Protein AF-A0A7Z9Q2Z8-F1 (afdb_monomer_lite)

Radius of gyration: 22.9 Å; chains: 1; bounding box: 42×34×65 Å

pLDDT: mean 82.3, std 12.71, range [44.19, 96.31]

Foldseek 3Di:
DQACLLPDQVVLVVVQFPHWDDDPRDIDTHRPPCVVVVVVVVVVCVVVDDCVPDQDPVNSVVSVVVVVVVVVVQPPLPADPCLLVLLVQQCVLCQHPQQWDDWDQDPQFKIKTAGDDLVSHNQVSNVVSQQVHWDDDPRRIIIGGRGRNSHVNSVSNVVRD

Structure (mmCIF, N/CA/C/O backbone):
data_AF-A0A7Z9Q2Z8-F1
#
_entry.id   AF-A0A7Z9Q2Z8-F1
#
loop_
_atom_site.group_PDB
_atom_site.id
_atom_site.type_symbol
_atom_site.label_atom_id
_atom_site.label_alt_id
_atom_site.label_comp_id
_atom_site.label_asym_id
_atom_site.label_entity_id
_atom_site.label_seq_id
_atom_site.pdbx_PDB_ins_code
_atom_site.Cartn_x
_atom_site.Cartn_y
_atom_site.Cartn_z
_atom_site.occupancy
_atom_site.B_iso_or_equiv
_atom_site.auth_seq_id
_atom_site.auth_comp_id
_atom_site.auth_asym_id
_atom_site.auth_atom_id
_atom_site.pdbx_PDB_model_num
ATOM 1 N N . VAL A 1 1 ? 7.258 -16.981 -26.562 1.00 63.44 1 VAL A N 1
ATOM 2 C CA . VAL A 1 1 ? 8.690 -16.618 -26.695 1.00 63.44 1 VAL A CA 1
ATOM 3 C C . VAL A 1 1 ? 9.502 -17.845 -26.335 1.00 63.44 1 VAL A C 1
ATOM 5 O O . VAL A 1 1 ? 9.026 -18.599 -25.498 1.00 63.44 1 VAL A O 1
ATOM 8 N N . SER A 1 2 ? 10.641 -18.089 -26.983 1.00 69.31 2 SER A N 1
ATOM 9 C CA . SER A 1 2 ? 11.445 -19.297 -26.722 1.00 69.31 2 SER A CA 1
ATOM 10 C C . SER A 1 2 ? 12.126 -19.265 -25.353 1.00 69.31 2 SER A C 1
ATOM 12 O O . SER A 1 2 ? 12.273 -20.306 -24.727 1.00 69.31 2 SER A O 1
ATOM 14 N N . ASP A 1 3 ? 12.470 -18.069 -24.869 1.00 73.56 3 ASP A N 1
ATOM 15 C CA . ASP A 1 3 ? 12.930 -17.840 -23.503 1.00 73.56 3 ASP A CA 1
ATOM 16 C C . ASP A 1 3 ? 12.267 -16.560 -22.952 1.00 73.56 3 ASP A C 1
ATOM 18 O O . ASP A 1 3 ? 12.463 -15.473 -23.510 1.00 73.56 3 ASP A O 1
ATOM 22 N N . PRO A 1 4 ? 11.434 -16.652 -21.901 1.00 69.06 4 PRO A N 1
ATOM 23 C CA . PRO A 1 4 ? 10.820 -15.485 -21.281 1.00 69.06 4 PRO A CA 1
ATOM 24 C C . PRO A 1 4 ? 11.820 -14.588 -20.534 1.00 69.06 4 PRO A C 1
ATOM 26 O O . PRO A 1 4 ? 11.507 -13.416 -20.328 1.00 69.06 4 PRO A O 1
ATOM 29 N N . ALA A 1 5 ? 13.006 -15.082 -20.159 1.00 69.94 5 ALA A N 1
ATOM 30 C CA . ALA A 1 5 ? 14.045 -14.287 -19.502 1.00 69.94 5 ALA A CA 1
ATOM 31 C C . ALA A 1 5 ? 14.698 -13.277 -20.458 1.00 69.94 5 ALA A C 1
ATOM 33 O O . ALA A 1 5 ? 15.061 -12.175 -20.048 1.00 69.94 5 ALA A O 1
ATOM 34 N N . LEU A 1 6 ? 14.753 -13.599 -21.754 1.00 74.69 6 LEU A N 1
ATOM 35 C CA . LEU A 1 6 ? 15.250 -12.692 -22.796 1.00 74.69 6 LEU A CA 1
ATOM 36 C C . LEU A 1 6 ? 14.271 -11.552 -23.121 1.00 74.69 6 LEU A C 1
ATOM 38 O O . LEU A 1 6 ? 14.602 -10.628 -23.864 1.00 74.69 6 LEU A O 1
ATOM 42 N N . ALA A 1 7 ? 13.062 -11.578 -22.556 1.00 78.19 7 ALA A N 1
ATOM 43 C CA . ALA A 1 7 ? 12.040 -10.575 -22.795 1.00 78.19 7 ALA A CA 1
ATOM 44 C C . ALA A 1 7 ? 11.853 -9.654 -21.573 1.00 78.19 7 ALA A C 1
ATOM 46 O O . ALA A 1 7 ? 11.260 -10.016 -20.556 1.00 78.19 7 ALA A O 1
ATOM 47 N N . SER A 1 8 ? 12.313 -8.402 -21.683 1.00 80.38 8 SER A N 1
ATOM 48 C CA . SER A 1 8 ? 12.211 -7.433 -20.582 1.00 80.38 8 SER A CA 1
ATOM 49 C C . SER A 1 8 ? 10.827 -6.794 -20.477 1.00 80.38 8 SER A C 1
ATOM 51 O O . SER A 1 8 ? 10.420 -5.969 -21.299 1.00 80.38 8 SER A O 1
ATOM 53 N N . LYS A 1 9 ? 10.130 -7.102 -19.376 1.00 82.06 9 LYS A N 1
ATOM 54 C CA . LYS A 1 9 ? 8.847 -6.481 -19.002 1.00 82.06 9 LYS A CA 1
ATOM 55 C C . LYS A 1 9 ? 8.950 -4.959 -18.892 1.00 82.06 9 LYS A C 1
ATOM 57 O O . LYS A 1 9 ? 8.030 -4.254 -19.300 1.00 82.06 9 LYS A O 1
ATOM 62 N N . ALA A 1 10 ? 10.058 -4.456 -18.347 1.00 74.50 10 ALA A N 1
ATOM 63 C CA . ALA A 1 10 ? 10.284 -3.028 -18.146 1.00 74.50 10 ALA A CA 1
ATOM 64 C C . ALA A 1 10 ? 10.478 -2.293 -19.476 1.00 74.50 10 ALA A C 1
ATOM 66 O O . ALA A 1 10 ? 9.829 -1.271 -19.699 1.00 74.50 10 ALA A O 1
ATOM 67 N N . LYS A 1 11 ? 11.286 -2.849 -20.392 1.00 77.81 11 LYS A N 1
ATOM 68 C CA . LYS A 1 11 ? 11.446 -2.285 -21.741 1.00 77.81 11 LYS A CA 1
ATOM 69 C C . LYS A 1 11 ? 10.115 -2.292 -22.494 1.00 77.81 11 LYS A C 1
ATOM 71 O O . LYS A 1 11 ? 9.745 -1.277 -23.069 1.00 77.81 11 LYS A O 1
ATOM 76 N N . LEU A 1 12 ? 9.343 -3.378 -22.417 1.00 82.19 12 LEU A N 1
ATOM 77 C CA . LEU A 1 12 ? 8.027 -3.467 -23.064 1.00 82.19 12 LEU A CA 1
ATOM 78 C C . LEU A 1 12 ? 7.026 -2.435 -22.520 1.00 82.19 12 LEU A C 1
ATOM 80 O O . LEU A 1 12 ? 6.330 -1.792 -23.305 1.00 82.19 12 LEU A O 1
ATOM 84 N N . LYS A 1 13 ? 6.987 -2.213 -21.199 1.00 78.50 13 LYS A N 1
ATOM 85 C CA . LYS A 1 13 ? 6.194 -1.124 -20.600 1.00 78.50 13 LYS A CA 1
ATOM 86 C C . LYS A 1 13 ? 6.686 0.258 -21.044 1.00 78.50 13 LYS A C 1
ATOM 88 O O . LYS A 1 13 ? 5.868 1.094 -21.413 1.00 78.50 13 LYS A O 1
ATOM 93 N N . GLY A 1 14 ? 8.001 0.484 -21.074 1.00 73.88 14 GLY A N 1
ATOM 94 C CA . GLY A 1 14 ? 8.606 1.740 -21.538 1.00 73.88 14 GLY A CA 1
ATOM 95 C C . GLY A 1 14 ? 8.335 2.046 -23.017 1.00 73.88 14 GLY A C 1
ATOM 96 O O . GLY A 1 14 ? 8.141 3.201 -23.379 1.00 73.88 14 GLY A O 1
ATOM 97 N N . LEU A 1 15 ? 8.231 1.011 -23.855 1.00 78.06 15 LEU A N 1
ATOM 98 C CA . LEU A 1 15 ? 7.850 1.110 -25.269 1.00 78.06 15 LEU A CA 1
ATOM 99 C C . LEU A 1 15 ? 6.342 1.344 -25.483 1.00 78.06 15 LEU A C 1
ATOM 101 O O . LEU A 1 15 ? 5.890 1.453 -26.622 1.00 78.06 15 LEU A O 1
ATOM 105 N N . GLY A 1 16 ? 5.557 1.441 -24.405 1.00 74.31 16 GLY A N 1
ATOM 106 C CA . GLY A 1 16 ? 4.139 1.793 -24.456 1.00 74.31 16 GLY A CA 1
ATOM 107 C C . GLY A 1 16 ? 3.174 0.636 -24.202 1.00 74.31 16 GLY A C 1
ATOM 108 O O . GLY A 1 16 ? 1.977 0.794 -24.451 1.00 74.31 16 GLY A O 1
ATOM 109 N N . ALA A 1 17 ? 3.639 -0.515 -23.700 1.00 82.00 17 ALA A N 1
ATOM 110 C CA . ALA A 1 17 ? 2.721 -1.541 -23.216 1.00 82.00 17 ALA A CA 1
ATOM 111 C C . ALA A 1 17 ? 1.981 -1.024 -21.972 1.00 82.00 17 ALA A C 1
ATOM 113 O O . ALA A 1 17 ? 2.583 -0.715 -20.945 1.00 82.00 17 ALA A O 1
ATOM 114 N N . SER A 1 18 ? 0.654 -0.978 -22.046 1.00 81.44 18 SER A N 1
ATOM 115 C CA . SER A 1 18 ? -0.239 -0.703 -20.918 1.00 81.44 18 SER A CA 1
ATOM 116 C C . SER A 1 18 ? -0.175 -1.792 -19.841 1.00 81.44 18 SER A C 1
ATOM 118 O O . SER A 1 18 ? -0.475 -1.536 -18.679 1.00 81.44 18 SER A O 1
ATOM 120 N N . GLY A 1 19 ? 0.238 -3.007 -20.205 1.00 81.50 19 GLY A N 1
ATOM 121 C CA . GLY A 1 19 ? 0.462 -4.100 -19.264 1.00 81.50 19 GLY A CA 1
ATOM 122 C C . GLY A 1 19 ? 1.360 -5.179 -19.854 1.00 81.50 19 GLY A C 1
ATOM 123 O O . GLY A 1 19 ? 1.390 -5.363 -21.066 1.00 81.50 19 GLY A O 1
ATOM 124 N N . VAL A 1 20 ? 2.095 -5.895 -19.003 1.00 84.00 20 VAL A N 1
ATOM 125 C CA . VAL A 1 20 ? 2.883 -7.070 -19.399 1.00 84.00 20 VAL A CA 1
ATOM 126 C C . VAL A 1 20 ? 2.653 -8.160 -18.360 1.00 84.00 20 VAL A C 1
ATOM 128 O O . VAL A 1 20 ? 2.897 -7.931 -17.175 1.00 84.00 20 VAL A O 1
ATOM 131 N N . VAL A 1 21 ? 2.157 -9.314 -18.798 1.00 83.75 21 VAL A N 1
ATOM 132 C CA . VAL A 1 21 ? 1.770 -10.451 -17.956 1.00 83.75 21 VAL A CA 1
ATOM 133 C C . VAL A 1 21 ? 2.525 -11.693 -18.421 1.00 83.75 21 VAL A C 1
ATOM 135 O O . VAL A 1 21 ? 2.704 -11.901 -19.618 1.00 83.75 21 VAL A O 1
ATOM 138 N N . THR A 1 22 ? 2.974 -12.517 -17.478 1.00 79.75 22 THR A N 1
ATOM 139 C CA . THR A 1 22 ? 3.558 -13.835 -17.760 1.00 79.75 22 THR A CA 1
ATOM 140 C C . THR A 1 22 ? 2.548 -14.902 -17.348 1.00 79.75 22 THR A C 1
ATOM 142 O O . THR A 1 22 ? 2.073 -14.872 -16.215 1.00 79.75 22 THR A O 1
ATOM 145 N N . VAL A 1 23 ? 2.201 -15.815 -18.255 1.00 79.44 23 VAL A N 1
ATOM 146 C CA . VAL A 1 23 ? 1.264 -16.923 -18.019 1.00 79.44 23 VAL A CA 1
ATOM 147 C C . VAL A 1 23 ? 1.943 -18.221 -18.451 1.00 79.44 23 VAL A C 1
ATOM 149 O O . VAL A 1 23 ? 2.055 -18.502 -19.645 1.00 79.44 23 VAL A O 1
ATOM 152 N N . GLY A 1 24 ? 2.426 -18.999 -17.478 1.00 80.94 24 GLY A N 1
ATOM 153 C CA . GLY A 1 24 ? 3.323 -20.128 -17.750 1.00 80.94 24 GLY A CA 1
ATOM 154 C C . GLY A 1 24 ? 4.584 -19.648 -18.475 1.00 80.94 24 GLY A C 1
ATOM 155 O O . GLY A 1 24 ? 5.172 -18.645 -18.076 1.00 80.94 24 GLY A O 1
ATOM 156 N N . ASP A 1 25 ? 4.928 -20.297 -19.587 1.00 77.44 25 ASP A N 1
ATOM 157 C CA . ASP A 1 25 ? 6.078 -19.928 -20.432 1.00 77.44 25 ASP A CA 1
ATOM 158 C C . ASP A 1 25 ? 5.773 -18.793 -21.429 1.00 77.44 25 ASP A C 1
ATOM 160 O O . ASP A 1 25 ? 6.622 -18.378 -22.222 1.00 77.44 25 ASP A O 1
ATOM 164 N N . ASN A 1 26 ? 4.546 -18.263 -21.420 1.00 76.50 26 ASN A N 1
ATOM 165 C CA . ASN A 1 26 ? 4.129 -17.217 -22.345 1.00 76.50 26 ASN A CA 1
ATOM 166 C C . ASN A 1 26 ? 4.250 -15.832 -21.711 1.00 76.50 26 ASN A C 1
ATOM 168 O O . ASN A 1 26 ? 3.751 -15.581 -20.614 1.00 76.50 26 ASN A O 1
ATOM 172 N N . LEU A 1 27 ? 4.848 -14.896 -22.449 1.00 84.31 27 LEU A N 1
ATOM 173 C CA . LEU A 1 27 ? 4.844 -13.476 -22.118 1.00 84.31 27 LEU A CA 1
ATOM 174 C C . LEU A 1 27 ? 3.847 -12.742 -23.019 1.00 84.31 27 LEU A C 1
ATOM 176 O O . LEU A 1 27 ? 3.945 -12.814 -24.242 1.00 84.31 27 LEU A O 1
ATOM 180 N N . GLN A 1 28 ? 2.916 -12.010 -22.413 1.00 83.06 28 GLN A N 1
ATOM 181 C CA . GLN A 1 28 ? 1.900 -11.226 -23.105 1.00 83.06 28 GLN A CA 1
ATOM 182 C C . GLN A 1 28 ? 2.056 -9.744 -22.768 1.00 83.06 28 GLN A C 1
ATOM 184 O O . GLN A 1 28 ? 1.945 -9.346 -21.610 1.00 83.06 28 GLN A O 1
ATOM 189 N N . ALA A 1 29 ? 2.272 -8.914 -23.786 1.00 86.25 29 ALA A N 1
ATOM 190 C CA . ALA A 1 29 ? 2.247 -7.460 -23.672 1.00 86.25 29 ALA A CA 1
ATOM 191 C C . ALA A 1 29 ? 0.933 -6.903 -24.247 1.00 86.25 29 ALA A C 1
ATOM 193 O O . ALA A 1 29 ? 0.448 -7.357 -25.281 1.00 86.25 29 ALA A O 1
ATOM 194 N N . ILE A 1 30 ? 0.345 -5.927 -23.560 1.00 88.56 30 ILE A N 1
ATOM 195 C CA . ILE A 1 30 ? -0.956 -5.328 -23.862 1.00 88.56 30 ILE A CA 1
ATOM 196 C C . ILE A 1 30 ? -0.708 -3.871 -24.250 1.00 88.56 30 ILE A C 1
ATOM 198 O O . ILE A 1 30 ? -0.321 -3.085 -23.393 1.00 88.56 30 ILE A O 1
ATOM 202 N N . PHE A 1 31 ? -0.943 -3.490 -25.507 1.00 84.06 31 PHE A N 1
ATOM 203 C CA . PHE A 1 31 ? -0.672 -2.134 -26.027 1.00 84.06 31 PHE A CA 1
ATOM 204 C C . PHE A 1 31 ? -1.945 -1.293 -26.265 1.00 84.06 31 PHE A C 1
ATOM 206 O O . PHE A 1 31 ? -1.899 -0.209 -26.848 1.00 84.06 31 PHE A O 1
ATOM 213 N N . GLY A 1 32 ? -3.110 -1.778 -25.821 1.00 84.69 32 GLY A N 1
ATOM 214 C CA . GLY A 1 32 ? -4.380 -1.054 -25.926 1.00 84.69 32 GLY A CA 1
ATOM 215 C C . GLY A 1 32 ? -4.887 -0.909 -27.375 1.00 84.69 32 GLY A C 1
ATOM 216 O O . GLY A 1 32 ? -4.628 -1.784 -28.202 1.00 84.69 32 GLY A O 1
ATOM 217 N N . PRO A 1 33 ? -5.612 0.169 -27.732 1.00 84.94 33 PRO A N 1
ATOM 218 C CA . PRO A 1 33 ? -6.320 0.289 -29.017 1.00 84.94 33 PRO A CA 1
ATOM 219 C C . PRO A 1 33 ? -5.404 0.346 -30.251 1.00 84.94 33 PRO A C 1
ATOM 221 O O . PRO A 1 33 ? -5.874 0.180 -31.371 1.00 84.94 33 PRO A O 1
ATOM 224 N N . ARG A 1 34 ? -4.092 0.553 -30.069 1.00 78.31 34 ARG A N 1
ATOM 225 C CA . ARG A 1 34 ? -3.100 0.533 -31.158 1.00 78.31 34 ARG A CA 1
ATOM 226 C C . ARG A 1 34 ? -2.534 -0.866 -31.442 1.00 78.31 34 ARG A C 1
ATOM 228 O O . ARG A 1 34 ? -1.678 -0.994 -32.314 1.00 78.31 34 ARG A O 1
ATOM 235 N N . SER A 1 35 ? -2.999 -1.899 -30.732 1.00 81.75 35 SER A N 1
ATOM 236 C CA . SER A 1 35 ? -2.428 -3.253 -30.802 1.00 81.75 35 SER A CA 1
ATOM 237 C C . SER A 1 35 ? -2.522 -3.883 -32.195 1.00 81.75 35 SER A C 1
ATOM 239 O O . SER A 1 35 ? -1.590 -4.570 -32.592 1.00 81.75 35 SER A O 1
ATOM 241 N N . GLU A 1 36 ? -3.584 -3.619 -32.964 1.00 82.31 36 GLU A N 1
ATOM 242 C CA . GLU A 1 36 ? -3.754 -4.216 -34.302 1.00 82.31 36 GLU A CA 1
ATOM 243 C C . GLU A 1 36 ? -2.715 -3.697 -35.311 1.00 82.31 36 GLU A C 1
ATOM 245 O O . GLU A 1 36 ? -2.108 -4.467 -36.059 1.00 82.31 36 GLU A O 1
ATOM 250 N N . ASN A 1 37 ? -2.437 -2.389 -35.269 1.00 83.12 37 ASN A N 1
AT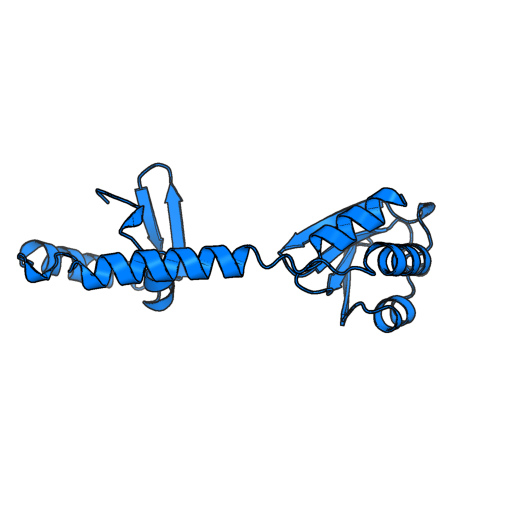OM 251 C CA . ASN A 1 37 ? -1.410 -1.770 -36.109 1.00 83.12 37 ASN A CA 1
ATOM 252 C C . ASN A 1 37 ? -0.015 -2.284 -35.736 1.00 83.12 37 ASN A C 1
ATOM 254 O O . ASN A 1 37 ? 0.793 -2.581 -36.614 1.00 83.12 37 ASN A O 1
ATOM 258 N N . LEU A 1 38 ? 0.255 -2.413 -34.432 1.00 82.38 38 LEU A N 1
ATOM 259 C CA . LEU A 1 38 ? 1.531 -2.920 -33.931 1.00 82.38 38 LEU A CA 1
ATOM 260 C C . LEU A 1 38 ? 1.744 -4.386 -34.322 1.00 82.38 38 LEU A C 1
ATOM 262 O O . LEU A 1 38 ? 2.824 -4.739 -34.782 1.00 82.38 38 LEU A O 1
ATOM 266 N N . LYS A 1 39 ? 0.702 -5.217 -34.201 1.00 83.06 39 LYS A N 1
ATOM 267 C CA . LYS A 1 39 ? 0.722 -6.626 -34.604 1.00 83.06 39 LYS A CA 1
ATOM 268 C C . LYS A 1 39 ? 1.055 -6.768 -36.085 1.00 83.06 39 LYS A C 1
ATOM 270 O O . LYS A 1 39 ? 1.979 -7.497 -36.428 1.00 83.06 39 LYS A O 1
ATOM 275 N N . SER A 1 40 ? 0.352 -6.032 -36.944 1.00 85.75 40 SER A N 1
ATOM 276 C CA . SER A 1 40 ? 0.578 -6.080 -38.393 1.00 85.75 40 SER A CA 1
ATOM 277 C C . SER A 1 40 ? 2.007 -5.662 -38.761 1.00 85.75 40 SER A C 1
ATOM 279 O O . SER A 1 40 ? 2.654 -6.312 -39.580 1.00 85.75 40 SER A O 1
ATOM 281 N N . ALA A 1 41 ? 2.528 -4.609 -38.122 1.00 84.88 41 ALA A N 1
ATOM 282 C CA . ALA A 1 41 ? 3.902 -4.154 -38.324 1.00 84.88 41 ALA A CA 1
ATOM 283 C C . ALA A 1 41 ? 4.937 -5.183 -37.836 1.00 84.88 41 ALA A C 1
ATOM 285 O O . ALA A 1 41 ? 5.920 -5.437 -38.529 1.00 84.88 41 ALA A O 1
ATOM 286 N N . MET A 1 42 ? 4.703 -5.811 -36.679 1.00 84.38 42 MET A N 1
ATOM 287 C CA . MET A 1 42 ? 5.574 -6.859 -36.138 1.00 84.38 42 MET A CA 1
ATOM 288 C C . MET A 1 42 ? 5.573 -8.111 -37.017 1.00 84.38 42 MET A C 1
ATOM 290 O O . MET A 1 42 ? 6.636 -8.652 -37.296 1.00 84.38 42 MET A O 1
ATOM 294 N N . GLU A 1 43 ? 4.414 -8.557 -37.503 1.00 84.31 43 GLU A N 1
ATOM 295 C CA . GLU A 1 43 ? 4.319 -9.701 -38.418 1.00 84.31 43 GLU A CA 1
ATOM 296 C C . GLU A 1 43 ? 5.017 -9.430 -39.756 1.00 84.31 43 GLU A C 1
ATOM 298 O O . GLU A 1 43 ? 5.633 -10.333 -40.320 1.00 84.31 43 GLU A O 1
ATOM 303 N N . ALA A 1 44 ? 4.930 -8.199 -40.270 1.00 83.00 44 ALA A N 1
ATOM 304 C CA . ALA A 1 44 ? 5.654 -7.796 -41.470 1.00 83.00 44 ALA A CA 1
ATOM 305 C C . ALA A 1 44 ? 7.171 -7.795 -41.234 1.00 83.00 44 ALA A C 1
ATOM 307 O O . ALA A 1 44 ? 7.907 -8.358 -42.039 1.00 83.00 44 ALA A O 1
ATOM 308 N N . TYR A 1 45 ? 7.617 -7.230 -40.109 1.00 81.44 45 TYR A N 1
ATOM 309 C CA . TYR A 1 45 ? 9.029 -7.179 -39.735 1.00 81.44 45 TYR A CA 1
ATOM 310 C C . TYR A 1 45 ? 9.620 -8.576 -39.517 1.00 81.44 45 TYR A C 1
ATOM 312 O O . TYR A 1 45 ? 10.660 -8.891 -40.078 1.00 81.44 45 TYR A O 1
ATOM 320 N N . LEU A 1 46 ? 8.932 -9.458 -38.786 1.00 82.12 46 LEU A N 1
ATOM 321 C CA . LEU A 1 46 ? 9.398 -10.824 -38.512 1.00 82.12 46 LEU A CA 1
ATOM 322 C C . LEU A 1 46 ? 9.520 -11.692 -39.773 1.00 82.12 46 LEU A C 1
ATOM 324 O O . LEU A 1 46 ? 10.283 -12.650 -39.778 1.00 82.12 46 LEU A O 1
ATOM 328 N N . LYS A 1 47 ? 8.781 -11.376 -40.845 1.00 82.31 47 LYS A N 1
ATOM 329 C CA . LYS A 1 47 ? 8.913 -12.071 -42.137 1.00 82.31 47 LYS A CA 1
ATOM 330 C C . LYS A 1 47 ? 10.167 -11.665 -42.908 1.00 82.31 47 LYS A C 1
ATOM 332 O O . LYS A 1 47 ? 10.603 -12.426 -43.767 1.00 82.31 47 LYS A O 1
ATOM 337 N N . THR A 1 48 ? 10.693 -10.467 -42.660 1.00 81.81 48 THR A N 1
ATOM 338 C CA . THR A 1 48 ? 11.852 -9.908 -43.372 1.00 81.81 48 THR A CA 1
ATOM 339 C C . THR A 1 48 ? 13.116 -9.869 -42.526 1.00 81.81 48 THR A C 1
ATOM 341 O O . THR A 1 48 ? 14.199 -9.730 -43.081 1.00 81.81 48 THR A O 1
ATOM 344 N N . ALA A 1 49 ? 12.980 -9.965 -41.207 1.00 76.38 49 ALA A N 1
ATOM 345 C CA . ALA A 1 49 ? 14.085 -9.905 -40.271 1.00 76.38 49 ALA A CA 1
ATOM 346 C C . ALA A 1 49 ? 15.021 -11.113 -40.439 1.00 76.38 49 ALA A C 1
ATOM 348 O O . ALA A 1 49 ? 14.576 -12.261 -40.410 1.00 76.38 49 ALA A O 1
ATOM 349 N N . GLY A 1 50 ? 16.312 -10.827 -40.620 1.00 70.00 50 GLY A N 1
ATOM 350 C CA . GLY A 1 50 ? 17.406 -11.799 -40.544 1.00 70.00 50 GLY A CA 1
ATOM 351 C C . GLY A 1 50 ? 18.141 -11.710 -39.203 1.00 70.00 50 GLY A C 1
ATOM 352 O O . GLY A 1 50 ? 17.558 -11.303 -38.199 1.00 70.00 50 GLY A O 1
ATOM 353 N N . ASP A 1 51 ? 19.440 -12.015 -39.199 1.00 67.38 51 ASP A N 1
ATOM 354 C CA . ASP A 1 51 ? 20.298 -12.037 -37.996 1.00 67.38 51 ASP A CA 1
ATOM 355 C C . ASP A 1 51 ? 20.352 -10.695 -37.231 1.00 67.38 51 ASP A C 1
ATOM 357 O O . ASP A 1 51 ? 20.737 -10.647 -36.069 1.00 67.38 51 ASP A O 1
ATOM 361 N N . GLU A 1 52 ? 19.932 -9.591 -37.852 1.00 68.44 52 GLU A N 1
ATOM 362 C CA . GLU A 1 52 ? 19.819 -8.262 -37.232 1.00 68.44 52 GLU A CA 1
ATOM 363 C C . GLU A 1 52 ? 18.729 -8.155 -36.149 1.00 68.44 52 GLU A C 1
ATOM 365 O O . GLU A 1 52 ? 18.730 -7.205 -35.367 1.00 68.44 52 GLU A O 1
ATOM 370 N N . ALA A 1 53 ? 17.791 -9.105 -36.101 1.00 66.62 53 ALA A N 1
ATOM 371 C CA . ALA A 1 53 ? 16.791 -9.201 -35.038 1.00 66.62 53 ALA A CA 1
ATOM 372 C C . ALA A 1 53 ? 17.245 -10.070 -33.856 1.00 66.62 53 ALA A C 1
ATOM 374 O O . ALA A 1 53 ? 16.529 -10.144 -32.852 1.00 66.62 53 ALA A O 1
ATOM 375 N N . GLU A 1 54 ? 18.416 -10.707 -33.954 1.00 74.19 54 GLU A N 1
ATOM 376 C CA . GLU A 1 54 ? 19.009 -11.430 -32.838 1.00 74.19 54 GLU A CA 1
ATOM 377 C C . GLU A 1 54 ? 19.599 -10.451 -31.821 1.00 74.19 54 GLU A C 1
ATOM 379 O O . GLU A 1 54 ? 20.226 -9.445 -32.155 1.00 74.19 54 GLU A O 1
ATOM 384 N N . LEU A 1 55 ? 19.391 -10.756 -30.541 1.00 66.06 55 LEU A N 1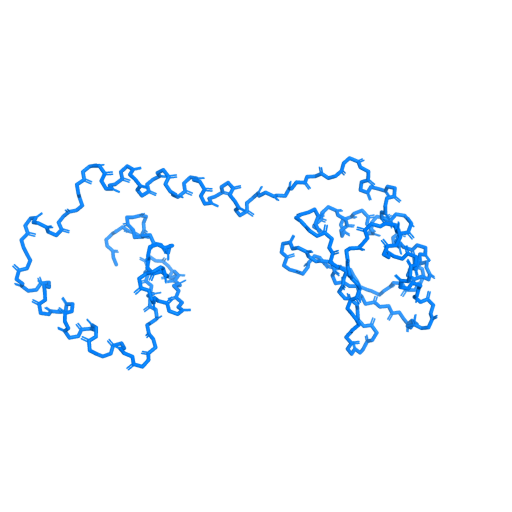
ATOM 385 C CA . LEU A 1 55 ? 19.973 -9.982 -29.451 1.00 66.06 55 LEU A CA 1
ATOM 386 C C . LEU A 1 55 ? 21.492 -10.161 -29.468 1.00 66.06 55 LEU A C 1
ATOM 388 O O . LEU A 1 55 ? 21.984 -11.290 -29.370 1.00 66.06 55 LEU A O 1
ATOM 392 N N . SER A 1 56 ? 22.230 -9.052 -29.521 1.00 74.06 56 SER A N 1
ATOM 393 C CA . SER A 1 56 ? 23.675 -9.079 -29.309 1.00 74.06 56 SER A CA 1
ATOM 394 C C . SER A 1 56 ? 24.001 -9.549 -27.883 1.00 74.06 56 SER A C 1
ATOM 396 O O . SER A 1 56 ? 23.184 -9.422 -26.964 1.00 74.06 56 SER A O 1
ATOM 398 N N . GLU A 1 57 ? 25.203 -10.084 -27.664 1.00 71.06 57 GLU A N 1
ATOM 399 C CA . GLU A 1 57 ? 25.651 -10.471 -26.314 1.00 71.06 57 GLU A CA 1
ATOM 400 C C . GLU A 1 57 ? 25.655 -9.270 -25.346 1.00 71.06 57 GLU A C 1
ATOM 402 O O . GLU A 1 57 ? 25.350 -9.417 -24.163 1.00 71.06 57 GLU A O 1
ATOM 407 N N . GLU A 1 58 ? 25.886 -8.059 -25.862 1.00 67.81 58 GLU A N 1
ATOM 408 C CA . GLU A 1 58 ? 25.794 -6.807 -25.103 1.00 67.81 58 GLU A CA 1
ATOM 409 C C . GLU A 1 58 ? 24.348 -6.503 -24.670 1.00 67.81 58 GLU A C 1
ATOM 411 O O . GLU A 1 58 ? 24.105 -6.110 -23.525 1.00 67.81 58 GLU A O 1
ATOM 416 N N . ASP A 1 59 ? 23.364 -6.751 -25.540 1.00 67.81 59 ASP A N 1
ATOM 417 C CA . ASP A 1 59 ? 21.944 -6.571 -25.222 1.00 67.81 59 ASP A CA 1
ATOM 418 C C . ASP A 1 59 ? 21.447 -7.588 -24.193 1.00 67.81 59 ASP A C 1
ATOM 420 O O . ASP A 1 59 ? 20.671 -7.225 -23.301 1.00 67.81 59 ASP A O 1
ATOM 424 N N . LYS A 1 60 ? 21.912 -8.843 -24.277 1.00 65.94 60 LYS A N 1
ATOM 425 C CA . LYS A 1 60 ? 21.621 -9.890 -23.282 1.00 65.94 60 LYS A CA 1
ATOM 426 C C . LYS A 1 60 ? 22.172 -9.504 -21.912 1.00 65.94 60 LYS A C 1
ATOM 428 O O . LYS A 1 60 ? 21.438 -9.527 -20.925 1.00 65.94 60 LYS A O 1
ATOM 433 N N . G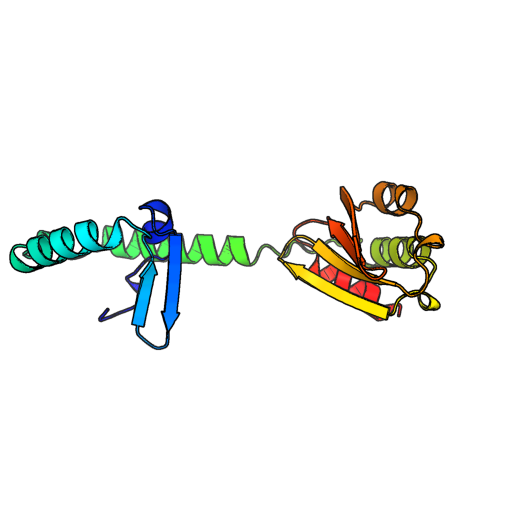LN A 1 61 ? 23.414 -9.028 -21.857 1.00 64.81 61 GLN A N 1
ATOM 434 C CA . GLN A 1 61 ? 24.043 -8.623 -20.601 1.00 64.81 61 GLN A CA 1
ATOM 435 C C . GLN A 1 61 ? 23.420 -7.344 -20.010 1.00 64.81 61 GLN A C 1
ATOM 437 O O . GLN A 1 61 ? 23.293 -7.204 -18.788 1.00 64.81 61 GLN A O 1
ATOM 442 N N . ALA A 1 62 ? 22.942 -6.425 -20.856 1.00 65.69 62 ALA A N 1
ATOM 443 C CA . ALA A 1 62 ? 22.168 -5.261 -20.426 1.00 65.69 62 ALA A CA 1
ATOM 444 C C . ALA A 1 62 ? 20.777 -5.637 -19.881 1.00 65.69 62 ALA A C 1
ATOM 446 O O . ALA A 1 62 ? 20.284 -4.985 -18.954 1.00 65.69 62 ALA A O 1
ATOM 447 N N . LEU A 1 63 ? 20.140 -6.678 -20.431 1.00 65.31 63 LEU A N 1
ATOM 448 C CA . LEU A 1 63 ? 18.881 -7.234 -19.923 1.00 65.31 63 LEU A CA 1
ATOM 449 C C . LEU A 1 63 ? 19.080 -7.914 -18.560 1.00 65.31 63 LEU A C 1
ATOM 451 O O . LEU A 1 63 ? 18.290 -7.657 -17.654 1.00 65.31 63 LEU A O 1
ATOM 455 N N . GLU A 1 64 ? 20.149 -8.693 -18.386 1.00 62.69 64 GLU A N 1
ATOM 456 C CA . GLU A 1 64 ? 20.506 -9.333 -17.108 1.00 62.69 64 GLU A CA 1
ATOM 457 C C . GLU A 1 64 ? 20.855 -8.306 -16.027 1.00 62.69 64 GLU A C 1
ATOM 459 O O . GLU A 1 64 ? 20.356 -8.383 -14.903 1.00 62.69 64 GLU A O 1
ATOM 464 N N . THR A 1 65 ? 21.642 -7.285 -16.380 1.00 58.91 65 THR A N 1
ATOM 465 C CA . THR A 1 65 ? 21.994 -6.205 -15.451 1.00 58.91 65 THR A CA 1
ATOM 466 C C . THR A 1 65 ? 20.743 -5.430 -15.037 1.00 58.91 65 THR A C 1
ATOM 468 O O . THR A 1 65 ? 20.538 -5.206 -13.848 1.00 58.91 65 THR A O 1
ATOM 471 N N . GLN A 1 66 ? 19.851 -5.078 -15.975 1.00 59.19 66 GLN A N 1
ATOM 472 C CA . GLN A 1 66 ? 18.584 -4.402 -15.654 1.00 59.19 66 GLN A CA 1
ATOM 473 C C . GLN A 1 66 ? 17.624 -5.277 -14.844 1.00 59.19 66 GLN A C 1
ATOM 475 O O . GLN A 1 66 ? 16.971 -4.756 -13.944 1.00 59.19 66 GLN A O 1
ATOM 480 N N . ALA A 1 67 ? 17.540 -6.580 -15.115 1.00 56.34 67 ALA A N 1
ATOM 481 C CA . ALA A 1 67 ? 16.743 -7.503 -14.310 1.00 56.34 67 ALA A CA 1
ATOM 482 C C . ALA A 1 67 ? 17.264 -7.578 -12.864 1.00 56.34 67 ALA A C 1
ATOM 484 O O . ALA A 1 67 ? 16.464 -7.549 -11.929 1.00 56.34 67 ALA A O 1
ATOM 485 N N . ALA A 1 68 ? 18.588 -7.569 -12.674 1.00 54.50 68 ALA A N 1
ATOM 486 C CA . ALA A 1 68 ? 19.210 -7.518 -11.356 1.00 54.50 68 ALA A CA 1
ATOM 487 C C . ALA A 1 68 ? 18.952 -6.183 -10.634 1.00 54.50 68 ALA A C 1
ATOM 489 O O . ALA A 1 68 ? 18.602 -6.199 -9.459 1.00 54.50 68 ALA A O 1
ATOM 490 N N . VAL A 1 69 ? 19.034 -5.027 -11.311 1.00 53.81 69 VAL A N 1
ATOM 491 C CA . VAL A 1 69 ? 18.728 -3.732 -10.663 1.00 53.81 69 VAL A CA 1
ATOM 492 C C . VAL A 1 69 ? 17.242 -3.625 -10.297 1.00 53.81 69 VAL A C 1
ATOM 494 O O . VAL A 1 69 ? 16.912 -3.059 -9.260 1.00 53.81 69 VAL A O 1
ATOM 497 N N . ILE A 1 70 ? 16.342 -4.191 -11.113 1.00 52.81 70 ILE A N 1
ATOM 498 C CA . ILE A 1 70 ? 14.890 -4.182 -10.869 1.00 52.81 70 ILE A CA 1
ATOM 499 C C . ILE A 1 70 ? 14.503 -5.082 -9.693 1.00 52.81 70 ILE A C 1
ATOM 501 O O . ILE A 1 70 ? 13.728 -4.652 -8.842 1.00 52.81 70 ILE A O 1
ATOM 505 N N . ALA A 1 71 ? 15.087 -6.278 -9.590 1.00 51.03 71 ALA A N 1
ATOM 506 C CA . ALA A 1 71 ? 14.907 -7.127 -8.413 1.00 51.03 71 ALA A CA 1
ATOM 507 C C . ALA A 1 71 ? 15.336 -6.399 -7.124 1.00 51.03 71 ALA A C 1
ATOM 509 O O . ALA A 1 71 ? 14.668 -6.504 -6.102 1.00 51.03 71 ALA A O 1
ATOM 510 N N . VAL A 1 72 ? 16.391 -5.580 -7.199 1.00 51.31 72 VAL A N 1
ATOM 511 C CA . VAL A 1 72 ? 16.868 -4.773 -6.066 1.00 51.31 72 VAL A CA 1
ATOM 512 C C . VAL A 1 72 ? 15.940 -3.590 -5.745 1.00 51.31 72 VAL A C 1
ATOM 514 O O . VAL A 1 72 ? 15.892 -3.197 -4.587 1.00 51.31 72 VAL A O 1
ATOM 517 N N . VAL A 1 73 ? 15.186 -3.015 -6.699 1.00 52.12 73 VAL A N 1
ATOM 518 C CA . VAL A 1 73 ? 14.212 -1.932 -6.403 1.00 52.12 73 VAL A CA 1
ATOM 519 C C . VAL A 1 73 ? 12.823 -2.417 -5.984 1.00 52.12 73 VAL A C 1
ATOM 521 O O . VAL A 1 73 ? 12.135 -1.686 -5.273 1.00 52.12 73 VAL A O 1
ATOM 524 N N . GLU A 1 74 ? 12.402 -3.623 -6.369 1.00 48.88 74 GLU A N 1
ATOM 525 C CA . GLU A 1 74 ? 11.170 -4.236 -5.840 1.00 48.88 74 GLU A CA 1
ATOM 526 C C . GLU A 1 74 ? 11.349 -4.738 -4.394 1.00 48.88 74 GLU A C 1
ATOM 528 O O . GLU A 1 74 ? 10.390 -4.716 -3.626 1.00 48.88 74 GLU A O 1
ATOM 533 N N . ASP A 1 75 ? 12.581 -5.091 -4.008 1.00 44.19 75 ASP A N 1
ATOM 534 C CA . ASP A 1 75 ? 12.969 -5.596 -2.681 1.00 44.19 75 ASP A CA 1
ATOM 535 C C . ASP A 1 75 ? 13.673 -4.543 -1.799 1.00 44.19 75 ASP A C 1
ATOM 537 O O . ASP A 1 75 ? 14.424 -4.861 -0.880 1.00 44.19 75 ASP A O 1
ATOM 541 N N . GLN A 1 76 ? 13.447 -3.245 -2.032 1.00 50.38 76 GLN A N 1
ATOM 542 C CA . GLN A 1 76 ? 13.842 -2.240 -1.036 1.00 50.38 76 GLN A CA 1
ATOM 543 C C . GLN A 1 76 ? 12.799 -2.164 0.080 1.00 50.38 76 GLN A C 1
ATOM 545 O O . GLN A 1 76 ? 12.223 -1.107 0.330 1.00 50.38 76 GLN A O 1
ATOM 550 N N . THR A 1 77 ? 12.571 -3.272 0.792 1.00 53.38 77 THR A N 1
ATOM 551 C CA . THR A 1 77 ? 12.045 -3.219 2.159 1.00 53.38 77 THR A CA 1
ATOM 552 C C . THR A 1 77 ? 13.141 -2.636 3.041 1.00 53.38 77 THR A C 1
ATOM 554 O O . THR A 1 77 ? 13.942 -3.350 3.639 1.00 53.38 77 THR A O 1
ATOM 557 N N . THR A 1 78 ? 13.241 -1.310 3.079 1.00 66.06 78 THR A N 1
ATOM 558 C CA . THR A 1 78 ? 14.128 -0.647 4.033 1.00 66.06 78 THR A CA 1
ATOM 559 C C . THR A 1 78 ? 13.564 -0.900 5.428 1.00 66.06 78 THR A C 1
ATOM 561 O O . THR A 1 78 ? 12.505 -0.367 5.758 1.00 66.06 78 THR A O 1
ATOM 564 N N . GLU A 1 79 ? 14.218 -1.735 6.230 1.00 78.50 79 GLU A N 1
ATOM 565 C CA . GLU A 1 79 ? 13.805 -1.947 7.616 1.00 78.50 79 GLU A CA 1
ATOM 566 C C . GLU A 1 79 ? 14.145 -0.713 8.467 1.00 78.50 79 GLU A C 1
ATOM 568 O O . GLU A 1 79 ? 15.260 -0.191 8.432 1.00 78.50 79 GLU A O 1
ATOM 573 N N . ASP A 1 80 ? 13.171 -0.232 9.233 1.00 85.19 80 ASP A N 1
ATOM 574 C CA . ASP A 1 80 ? 13.329 0.821 10.226 1.00 85.19 80 ASP A CA 1
ATOM 575 C C . ASP A 1 80 ? 13.698 0.193 11.587 1.00 85.19 80 ASP A C 1
ATOM 577 O O . ASP A 1 80 ? 12.910 -0.586 12.137 1.00 85.19 80 ASP A O 1
ATOM 581 N N . PRO A 1 81 ? 14.859 0.527 12.183 1.00 87.75 81 PRO A N 1
ATOM 582 C CA . PRO A 1 81 ? 15.247 0.014 13.499 1.00 87.75 81 PRO A CA 1
ATOM 583 C C . PRO A 1 81 ? 14.303 0.459 14.629 1.00 87.75 81 PRO A C 1
ATOM 585 O O . PRO A 1 81 ? 14.247 -0.191 15.670 1.00 87.75 81 PRO A O 1
ATOM 588 N N . LEU A 1 82 ? 13.536 1.538 14.436 1.00 90.06 82 LEU A N 1
ATOM 589 C CA . LEU A 1 82 ? 12.554 2.050 15.399 1.00 90.06 82 LEU A CA 1
ATOM 590 C C . LEU A 1 82 ? 11.123 1.575 15.099 1.00 90.06 82 LEU A C 1
ATOM 592 O O . LEU A 1 82 ? 10.164 2.106 15.666 1.00 90.06 82 LEU A O 1
ATOM 596 N N . ALA A 1 83 ? 10.950 0.576 14.223 1.00 90.56 83 ALA A N 1
ATOM 597 C CA . ALA A 1 83 ? 9.630 0.110 13.804 1.00 90.56 83 ALA A CA 1
ATOM 598 C C . ALA A 1 83 ? 8.743 -0.343 14.970 1.00 90.56 83 ALA A C 1
ATOM 600 O O . ALA A 1 83 ? 7.559 -0.012 14.992 1.00 90.56 83 ALA A O 1
ATOM 601 N N . ALA A 1 84 ? 9.311 -1.042 15.956 1.00 91.50 84 ALA A N 1
ATOM 602 C CA . ALA A 1 84 ? 8.567 -1.518 17.121 1.00 91.50 84 ALA A CA 1
ATOM 603 C C . ALA A 1 84 ? 8.023 -0.360 17.980 1.00 91.50 84 ALA A C 1
ATOM 605 O O . ALA A 1 84 ? 6.848 -0.357 18.349 1.00 91.50 84 ALA A O 1
ATOM 606 N N . GLU A 1 85 ? 8.850 0.658 18.239 1.00 92.62 85 GLU A N 1
ATOM 607 C CA . GLU A 1 85 ? 8.460 1.836 19.023 1.00 92.62 85 GLU A CA 1
ATOM 608 C C . GLU A 1 85 ? 7.386 2.659 18.295 1.00 92.62 85 GLU A C 1
ATOM 610 O O . GLU A 1 85 ? 6.392 3.078 18.893 1.00 92.62 85 GLU A O 1
ATOM 615 N N . LYS A 1 86 ? 7.553 2.872 16.984 1.00 93.69 86 LYS A N 1
ATOM 616 C CA . LYS A 1 86 ? 6.567 3.583 16.157 1.00 93.69 86 LYS A CA 1
ATOM 617 C C . LYS A 1 86 ? 5.245 2.829 16.089 1.00 93.69 86 LYS A C 1
ATOM 619 O O . LYS A 1 86 ? 4.199 3.432 16.309 1.00 93.69 86 LYS A O 1
ATOM 624 N N . ALA A 1 87 ? 5.288 1.515 15.867 1.00 93.56 87 ALA A N 1
ATOM 625 C CA . ALA A 1 87 ? 4.097 0.676 15.861 1.00 93.56 87 ALA A CA 1
ATOM 626 C C . ALA A 1 87 ? 3.319 0.788 17.181 1.00 93.56 87 ALA A C 1
ATOM 628 O O . ALA A 1 87 ? 2.097 0.899 17.148 1.00 93.56 87 ALA A O 1
ATOM 629 N N . GLU A 1 88 ? 4.006 0.852 18.328 1.00 93.88 88 GLU A N 1
ATOM 630 C CA . GLU A 1 88 ? 3.348 1.033 19.629 1.00 93.88 88 GLU A CA 1
ATOM 631 C C . GLU A 1 88 ? 2.631 2.372 19.753 1.00 93.88 88 GLU A C 1
ATOM 633 O O . GLU A 1 88 ? 1.478 2.441 20.196 1.00 93.88 88 GLU A O 1
ATOM 638 N N . LYS A 1 89 ? 3.283 3.447 19.314 1.00 94.62 89 LYS A N 1
ATOM 639 C CA . LYS A 1 89 ? 2.666 4.774 19.276 1.00 94.62 89 LYS A CA 1
ATOM 640 C C . LYS A 1 89 ? 1.452 4.790 18.349 1.00 94.62 89 LYS A C 1
ATOM 642 O O . LYS A 1 89 ? 0.403 5.307 18.732 1.00 94.62 89 LYS A O 1
ATOM 647 N N . TRP A 1 90 ? 1.547 4.157 17.181 1.00 95.38 90 TRP A N 1
ATOM 648 C CA . TRP A 1 90 ? 0.455 4.110 16.210 1.00 95.38 90 TRP A CA 1
ATOM 649 C C . TRP A 1 90 ? -0.730 3.288 16.705 1.00 95.38 90 TRP A C 1
ATOM 651 O O . TRP A 1 90 ? -1.863 3.736 16.571 1.00 95.38 90 TRP A O 1
ATOM 661 N N . VAL A 1 91 ? -0.502 2.134 17.338 1.00 94.50 91 VAL A N 1
ATOM 662 C CA . VAL A 1 91 ? -1.576 1.332 17.949 1.00 94.50 91 VAL A CA 1
ATOM 663 C C . VAL A 1 91 ? -2.322 2.149 19.007 1.00 94.50 91 VAL A C 1
ATOM 665 O O . VAL A 1 91 ? -3.552 2.141 19.026 1.00 94.50 91 VAL A O 1
ATOM 668 N N . LYS A 1 92 ? -1.611 2.918 19.843 1.00 94.62 92 LYS A N 1
ATOM 669 C CA . LYS A 1 92 ? -2.240 3.830 20.816 1.00 94.62 92 LYS A CA 1
ATOM 670 C C . LYS A 1 92 ? -3.040 4.939 20.128 1.00 94.62 92 LYS A C 1
ATOM 672 O O . LYS A 1 92 ? -4.183 5.174 20.509 1.00 94.62 92 LYS A O 1
ATOM 677 N N . ALA A 1 93 ? -2.476 5.571 19.099 1.00 94.81 93 ALA A N 1
ATOM 678 C CA . ALA A 1 93 ? -3.145 6.623 18.331 1.00 94.81 93 ALA A CA 1
ATOM 679 C C . ALA A 1 93 ? -4.373 6.114 17.551 1.00 94.81 93 ALA A C 1
ATOM 681 O O . ALA A 1 93 ? -5.313 6.864 17.319 1.00 94.81 93 ALA A O 1
ATOM 682 N N . LEU A 1 94 ? -4.414 4.827 17.196 1.00 95.25 94 LEU A N 1
ATOM 683 C CA . LEU A 1 94 ? -5.568 4.170 16.573 1.00 95.25 94 LEU A CA 1
ATOM 684 C C . LEU A 1 94 ? -6.677 3.804 17.575 1.00 95.25 94 LEU A C 1
ATOM 686 O O . LEU A 1 94 ? -7.651 3.159 17.191 1.00 95.25 94 LEU A O 1
ATOM 690 N N . GLY A 1 95 ? -6.555 4.193 18.847 1.00 93.00 95 GLY A N 1
ATOM 691 C CA . GLY A 1 95 ? -7.522 3.874 19.902 1.00 93.00 95 GLY A CA 1
ATOM 692 C C . GLY A 1 95 ? -7.181 2.619 20.715 1.00 93.00 95 GLY A C 1
ATOM 693 O O . GLY A 1 95 ? -8.032 2.124 21.454 1.00 93.00 95 GLY A O 1
ATOM 694 N N . GLY A 1 96 ? -5.951 2.107 20.596 1.00 92.62 96 GLY A N 1
ATOM 695 C CA . GLY A 1 96 ? -5.454 0.919 21.293 1.00 92.62 96 GLY A CA 1
ATOM 696 C C . GLY A 1 96 ? -5.734 -0.396 20.558 1.00 92.62 96 GLY A C 1
ATOM 697 O O . GLY A 1 96 ? -6.531 -0.449 19.622 1.00 92.62 96 GLY A O 1
ATOM 698 N N . SER A 1 97 ? -5.104 -1.484 21.015 1.00 90.12 97 SER A N 1
ATOM 699 C CA . SER A 1 97 ? -5.224 -2.828 20.418 1.00 90.12 97 SER A CA 1
ATOM 700 C C . SER A 1 97 ? -6.673 -3.309 20.328 1.00 90.12 97 SER A C 1
ATOM 702 O O . SER A 1 97 ? -7.114 -3.803 19.296 1.00 90.12 97 SER A O 1
ATOM 704 N N . ASN A 1 98 ? -7.477 -3.030 21.355 1.00 92.00 98 ASN A N 1
ATOM 705 C CA . ASN A 1 98 ? -8.897 -3.379 21.381 1.00 92.00 98 ASN A CA 1
ATOM 706 C C . ASN A 1 98 ? -9.728 -2.722 20.265 1.00 92.00 98 ASN A C 1
ATOM 708 O O . ASN A 1 98 ? -10.806 -3.238 19.954 1.00 92.00 98 ASN A O 1
ATOM 712 N N . ASN A 1 99 ? -9.264 -1.612 19.678 1.00 94.44 99 ASN A N 1
ATOM 713 C CA . ASN A 1 99 ? -9.944 -0.933 18.576 1.00 94.44 99 ASN A CA 1
ATOM 714 C C . ASN A 1 99 ? -9.550 -1.484 17.196 1.00 94.44 99 ASN A C 1
ATOM 716 O O . ASN A 1 99 ? -10.206 -1.166 16.208 1.00 94.44 99 ASN A O 1
ATOM 720 N N . LEU A 1 100 ? -8.515 -2.320 17.096 1.00 92.31 100 LEU A N 1
ATOM 721 C CA . LEU A 1 100 ? -8.051 -2.871 15.826 1.00 92.31 100 LEU A CA 1
ATOM 722 C C . LEU A 1 100 ? -8.887 -4.099 15.436 1.00 92.31 100 LEU A C 1
ATOM 724 O O . LEU A 1 100 ? -9.247 -4.934 16.267 1.00 92.31 100 LEU A O 1
ATOM 728 N N . LYS A 1 101 ? -9.244 -4.191 14.153 1.00 92.44 101 LYS A N 1
ATOM 729 C CA . LYS A 1 101 ? -9.974 -5.326 13.568 1.00 92.44 101 LYS A CA 1
ATOM 730 C C . LYS A 1 101 ? -9.097 -6.099 12.594 1.00 92.44 101 LYS A C 1
ATOM 732 O O . LYS A 1 101 ? -9.068 -7.323 12.632 1.00 92.44 101 LYS A O 1
ATOM 737 N N . GLU A 1 102 ? -8.398 -5.388 11.719 1.00 91.12 102 GLU A N 1
ATOM 738 C CA . GLU A 1 102 ? -7.546 -5.990 10.699 1.00 91.12 102 GLU A CA 1
ATOM 739 C C . GLU A 1 102 ? -6.370 -5.068 10.392 1.00 91.12 102 GLU A C 1
ATOM 741 O O . GLU A 1 102 ? -6.515 -3.846 10.381 1.00 91.12 102 GLU A O 1
ATOM 746 N N . ILE A 1 103 ? -5.202 -5.658 10.144 1.00 92.19 103 ILE A N 1
ATOM 747 C CA . ILE A 1 103 ? -3.982 -4.944 9.770 1.00 92.19 103 ILE A CA 1
ATOM 748 C C . ILE A 1 103 ? -3.360 -5.693 8.595 1.00 92.19 103 ILE A C 1
ATOM 750 O O . ILE A 1 103 ? -3.176 -6.912 8.652 1.00 92.19 103 ILE A O 1
ATOM 754 N N . GLY A 1 104 ? -2.991 -4.983 7.538 1.00 85.44 104 GLY A N 1
ATOM 755 C CA . GLY A 1 104 ? -2.322 -5.570 6.383 1.00 85.44 104 GLY A CA 1
ATOM 756 C C . GLY A 1 104 ? -1.422 -4.564 5.689 1.00 85.44 104 GLY A C 1
ATOM 757 O O . GLY A 1 104 ? -1.794 -3.405 5.530 1.00 85.44 104 GLY A O 1
ATOM 758 N N . ALA A 1 105 ? -0.246 -5.002 5.249 1.00 77.12 105 ALA A N 1
ATOM 759 C CA . ALA A 1 105 ? 0.518 -4.226 4.283 1.00 77.12 105 ALA A CA 1
ATOM 760 C C . ALA A 1 105 ? -0.274 -4.209 2.969 1.00 77.12 105 ALA A C 1
ATOM 762 O O . ALA A 1 105 ? -0.699 -5.254 2.473 1.00 77.12 105 ALA A O 1
ATOM 763 N N . CYS A 1 106 ? -0.561 -3.019 2.456 1.00 69.50 106 CYS A N 1
ATOM 764 C CA . CYS A 1 106 ? -1.343 -2.827 1.246 1.00 69.50 106 CYS A CA 1
ATOM 765 C C . CYS A 1 106 ? -0.472 -2.061 0.259 1.00 69.50 106 CYS A C 1
ATOM 767 O O . CYS A 1 106 ? -0.349 -0.841 0.364 1.00 69.50 106 CYS A O 1
ATOM 769 N N . ALA A 1 107 ? 0.098 -2.785 -0.707 1.00 66.31 107 ALA A N 1
ATOM 770 C CA . ALA A 1 107 ? 1.205 -2.308 -1.536 1.00 66.31 107 ALA A CA 1
ATOM 771 C C . ALA A 1 107 ? 2.469 -1.979 -0.712 1.00 66.31 107 ALA A C 1
ATOM 773 O O . ALA A 1 107 ? 2.442 -1.923 0.512 1.00 66.31 107 ALA A O 1
ATOM 774 N N . VAL A 1 108 ? 3.587 -1.748 -1.399 1.00 76.94 108 VAL A N 1
ATOM 775 C CA . VAL A 1 108 ? 4.924 -1.602 -0.789 1.00 76.94 108 VAL A CA 1
ATOM 776 C C . VAL A 1 108 ? 5.030 -0.400 0.171 1.00 76.94 108 VAL A C 1
ATOM 778 O O . VAL A 1 108 ? 5.896 -0.372 1.039 1.00 76.94 108 VAL A O 1
ATOM 781 N N . THR A 1 109 ? 4.140 0.598 0.073 1.00 88.56 109 THR A N 1
ATOM 782 C CA . THR A 1 109 ? 4.312 1.904 0.744 1.00 88.56 109 THR A CA 1
ATOM 783 C C . THR A 1 109 ? 3.278 2.264 1.812 1.00 88.56 109 THR A C 1
ATOM 785 O O . THR A 1 109 ? 3.362 3.352 2.396 1.00 88.56 109 THR A O 1
ATOM 788 N N . ARG A 1 110 ? 2.271 1.413 2.065 1.00 91.69 110 ARG A N 1
ATOM 789 C CA . ARG A 1 110 ? 1.151 1.756 2.959 1.00 91.69 110 ARG A CA 1
ATOM 790 C C . ARG A 1 110 ? 0.694 0.580 3.813 1.00 91.69 110 ARG A C 1
ATOM 792 O O . ARG A 1 110 ? 0.671 -0.563 3.368 1.00 91.69 110 ARG A O 1
ATOM 799 N N . VAL A 1 111 ? 0.239 0.881 5.024 1.00 93.25 111 VAL A N 1
ATOM 800 C CA . VAL A 1 111 ? -0.436 -0.078 5.907 1.00 93.25 111 VAL A CA 1
ATOM 801 C C . VAL A 1 111 ? -1.932 0.203 5.873 1.00 93.25 111 VAL A C 1
ATOM 803 O O . VAL A 1 111 ? -2.368 1.319 6.141 1.00 93.25 111 VAL A O 1
ATOM 806 N N . ARG A 1 112 ? -2.733 -0.806 5.534 1.00 94.94 112 ARG A N 1
ATOM 807 C CA . ARG A 1 112 ? -4.187 -0.779 5.688 1.00 94.94 112 ARG A CA 1
ATOM 808 C C . ARG A 1 112 ? -4.541 -1.244 7.094 1.00 94.94 112 ARG A C 1
ATOM 810 O O . ARG A 1 112 ? -4.113 -2.315 7.520 1.00 94.94 112 ARG A O 1
ATOM 817 N N . VAL A 1 113 ? -5.361 -0.457 7.774 1.00 94.31 113 VAL A N 1
ATOM 818 C CA . VAL A 1 113 ? -5.879 -0.760 9.105 1.00 94.31 113 VAL A CA 1
ATOM 819 C C . VAL A 1 113 ? -7.394 -0.629 9.087 1.00 94.31 113 VAL A C 1
ATOM 821 O O . VAL A 1 113 ? -7.914 0.397 8.664 1.00 94.31 113 VAL A O 1
ATOM 824 N N . CYS A 1 114 ? -8.098 -1.644 9.567 1.00 94.81 114 CYS A N 1
ATOM 825 C CA . CYS A 1 114 ? -9.527 -1.580 9.851 1.00 94.81 114 CYS A CA 1
ATOM 826 C C . CYS A 1 114 ? -9.709 -1.451 11.363 1.00 94.81 114 CYS A C 1
ATOM 828 O O . CYS A 1 114 ? -9.149 -2.258 12.112 1.00 94.81 114 CYS A O 1
ATOM 830 N N . VAL A 1 115 ? -10.501 -0.478 11.814 1.00 96.31 115 VAL A N 1
ATOM 831 C CA . VAL A 1 115 ? -10.802 -0.262 13.239 1.00 96.31 115 VAL A CA 1
ATOM 832 C C . VAL A 1 115 ? -12.282 -0.481 13.553 1.00 96.31 115 VAL A C 1
ATOM 834 O O . VAL A 1 115 ? -13.129 -0.502 12.661 1.00 96.31 115 VAL A O 1
ATOM 837 N N . LYS A 1 116 ? -12.611 -0.666 14.833 1.00 95.00 116 LYS A N 1
ATOM 838 C CA . LYS A 1 116 ? -13.996 -0.822 15.301 1.00 95.00 116 LYS A CA 1
ATOM 839 C C . LYS A 1 116 ? -14.693 0.533 15.415 1.00 95.00 116 LYS A C 1
ATOM 841 O O . LYS A 1 116 ? -15.819 0.673 14.952 1.00 95.00 116 LYS A O 1
ATOM 846 N N . GLU A 1 117 ? -14.004 1.524 15.971 1.00 94.38 117 GLU A N 1
ATOM 847 C CA . GLU A 1 117 ? -14.514 2.866 16.253 1.00 94.38 117 GLU A CA 1
ATOM 848 C C . GLU A 1 117 ? -13.593 3.922 15.620 1.00 94.38 117 GLU A C 1
ATOM 850 O O . GLU A 1 117 ? -12.457 4.113 16.061 1.00 94.38 117 GLU A O 1
ATOM 855 N N . ALA A 1 118 ? -14.075 4.611 14.580 1.00 93.31 118 ALA A N 1
ATOM 856 C CA . ALA A 1 118 ? -13.292 5.615 13.854 1.00 93.31 118 ALA A CA 1
ATOM 857 C C . ALA A 1 118 ? -13.018 6.887 14.676 1.00 93.31 118 ALA A C 1
ATOM 859 O O . ALA A 1 118 ? -11.972 7.505 14.503 1.00 93.31 118 ALA A O 1
ATOM 860 N N . A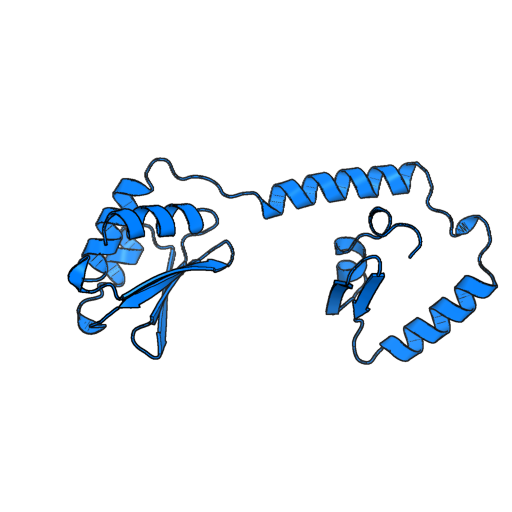SP A 1 119 ? -13.909 7.248 15.602 1.00 93.50 119 ASP A N 1
ATOM 861 C CA . ASP A 1 119 ? -13.781 8.467 16.416 1.00 93.50 119 ASP A CA 1
ATOM 862 C C . ASP A 1 119 ? -12.637 8.395 17.441 1.00 93.50 119 ASP A C 1
ATOM 864 O O . ASP A 1 119 ? -12.192 9.416 17.956 1.00 93.50 119 ASP A O 1
ATOM 868 N N . LYS A 1 120 ? -12.130 7.188 17.724 1.00 93.00 120 LYS A N 1
ATOM 869 C CA . LYS A 1 120 ? -10.973 6.963 18.606 1.00 93.00 120 LYS A CA 1
ATOM 870 C C . LYS A 1 120 ? -9.625 7.093 17.888 1.00 93.00 120 LYS A C 1
ATOM 872 O O . LYS A 1 120 ? -8.589 6.957 18.533 1.00 93.00 120 LYS A O 1
ATOM 877 N N . VAL A 1 121 ? -9.628 7.315 16.572 1.00 95.81 121 VAL A N 1
ATOM 878 C CA . VAL A 1 121 ? -8.414 7.448 15.759 1.00 95.81 121 VAL A CA 1
ATOM 879 C C . VAL A 1 121 ? -7.921 8.894 15.794 1.00 95.81 121 VAL A C 1
ATOM 881 O O . VAL A 1 121 ? -8.537 9.792 15.218 1.00 95.81 121 VAL A O 1
ATOM 884 N N . ASP A 1 122 ? -6.751 9.105 16.388 1.00 96.12 122 ASP A N 1
ATOM 885 C CA . ASP A 1 122 ? -6.049 10.384 16.384 1.00 96.12 122 ASP A CA 1
ATOM 886 C C . ASP A 1 122 ? -5.109 10.489 15.171 1.00 96.12 122 ASP A C 1
ATOM 888 O O . ASP A 1 122 ? -3.962 10.032 15.174 1.00 96.12 122 ASP A O 1
ATOM 892 N N . LYS A 1 123 ? -5.617 11.108 14.102 1.00 94.62 123 LYS A N 1
ATOM 893 C CA . LYS A 1 123 ? -4.875 11.310 12.846 1.00 94.62 123 LYS A CA 1
ATOM 894 C C . LYS A 1 123 ? -3.668 12.228 13.018 1.00 94.62 123 LYS A C 1
ATOM 896 O O . LYS A 1 123 ? -2.621 11.967 12.436 1.00 94.62 123 LYS A O 1
ATOM 901 N N . MET A 1 124 ? -3.809 13.281 13.822 1.00 93.44 124 MET A N 1
ATOM 902 C CA . MET A 1 124 ? -2.735 14.248 14.048 1.00 93.44 124 MET A CA 1
ATOM 903 C C . MET A 1 124 ? -1.573 13.582 14.780 1.00 93.44 124 MET A C 1
ATOM 905 O O . MET A 1 124 ? -0.409 13.794 14.438 1.00 93.44 124 MET A O 1
ATOM 909 N N . ARG A 1 125 ? -1.888 12.723 15.754 1.00 94.38 125 ARG A N 1
ATOM 910 C CA . ARG A 1 125 ? -0.879 11.958 16.474 1.00 94.38 125 ARG A CA 1
ATOM 911 C C . ARG A 1 125 ? -0.162 10.952 15.579 1.00 94.38 125 ARG A C 1
ATOM 913 O O . ARG A 1 125 ? 1.059 10.874 15.646 1.00 94.38 125 ARG A O 1
ATOM 920 N N . LEU A 1 126 ? -0.891 10.247 14.712 1.00 95.81 126 LEU A N 1
ATOM 921 C CA . LEU A 1 126 ? -0.296 9.338 13.725 1.00 95.81 126 LEU A CA 1
ATOM 922 C C . LEU A 1 126 ? 0.726 10.055 12.834 1.00 95.81 126 LEU A C 1
ATOM 924 O O . LEU A 1 126 ? 1.835 9.554 12.651 1.00 95.81 126 LEU A O 1
ATOM 928 N N . GLU A 1 127 ? 0.380 11.238 12.324 1.00 94.38 127 GLU A N 1
ATOM 929 C CA . GLU A 1 127 ? 1.287 12.021 11.480 1.00 94.38 127 GLU A CA 1
ATOM 930 C C . GLU A 1 127 ? 2.509 12.525 12.258 1.00 94.38 127 GLU A C 1
ATOM 932 O O . GLU A 1 127 ? 3.646 12.385 11.805 1.00 94.38 127 GLU A O 1
ATOM 937 N N . SER A 1 128 ? 2.302 13.008 13.487 1.00 93.19 128 SER A N 1
ATOM 938 C CA . SER A 1 128 ? 3.395 13.405 14.382 1.00 93.19 128 SER A CA 1
ATOM 939 C C . SER A 1 128 ? 4.325 12.246 14.763 1.00 93.19 128 SER A C 1
ATOM 941 O O . SER A 1 128 ? 5.502 12.479 15.032 1.00 93.19 128 SER A O 1
ATOM 943 N N . ASP A 1 129 ? 3.816 11.015 14.807 1.00 93.19 129 ASP A N 1
ATOM 944 C CA . ASP A 1 129 ? 4.577 9.805 15.132 1.00 93.19 129 ASP A CA 1
ATOM 945 C C . ASP A 1 129 ? 5.199 9.143 13.880 1.00 93.19 129 ASP A C 1
ATOM 947 O O . ASP A 1 129 ? 5.699 8.016 13.947 1.00 93.19 129 ASP A O 1
ATOM 951 N N . GLY A 1 130 ? 5.207 9.838 12.736 1.00 91.00 130 GLY A N 1
ATOM 952 C CA . GLY A 1 130 ? 5.968 9.456 11.543 1.00 91.00 130 GLY A CA 1
ATOM 953 C C . GLY A 1 130 ? 5.162 8.813 10.415 1.00 91.00 130 GLY A C 1
ATOM 954 O O . GLY A 1 130 ? 5.763 8.355 9.442 1.00 91.00 130 GLY A O 1
ATOM 955 N N . VAL A 1 131 ? 3.829 8.784 10.501 1.00 95.19 131 VAL A N 1
ATOM 956 C CA . VAL A 1 131 ? 2.988 8.484 9.334 1.00 95.19 131 VAL A CA 1
ATOM 957 C C . VAL A 1 131 ? 3.019 9.695 8.396 1.00 95.19 131 VAL A C 1
ATOM 959 O O . VAL A 1 131 ? 2.742 10.812 8.803 1.00 95.19 131 VAL A O 1
ATOM 962 N N . GLN A 1 132 ? 3.353 9.501 7.124 1.00 93.62 132 GLN A N 1
ATOM 963 C CA . GLN A 1 132 ? 3.488 10.613 6.172 1.00 93.62 132 GLN A CA 1
ATOM 964 C C . GLN A 1 132 ? 2.135 11.234 5.815 1.00 93.62 132 GLN A C 1
ATOM 966 O O . GLN A 1 132 ? 2.050 12.428 5.551 1.00 93.62 132 GLN A O 1
ATOM 971 N N . ALA A 1 133 ? 1.090 10.407 5.765 1.00 93.50 133 ALA A N 1
ATOM 972 C CA . ALA A 1 133 ? -0.286 10.844 5.580 1.00 93.50 133 ALA A CA 1
ATOM 973 C C . ALA A 1 133 ? -1.266 9.743 6.001 1.00 93.50 133 ALA A C 1
ATOM 975 O O . ALA A 1 133 ? -1.018 8.549 5.784 1.00 93.50 133 ALA A O 1
ATOM 976 N N . VAL A 1 134 ? -2.406 10.154 6.560 1.00 95.56 134 VAL A N 1
ATOM 977 C CA . VAL A 1 134 ? -3.505 9.257 6.940 1.00 95.56 134 VAL A CA 1
ATOM 978 C C . VAL A 1 134 ? -4.686 9.451 5.995 1.00 95.56 134 VAL A C 1
ATOM 980 O O . VAL A 1 134 ? -5.341 10.491 5.989 1.00 95.56 134 VAL A O 1
ATOM 983 N N . MET A 1 135 ? -5.005 8.422 5.213 1.00 93.88 135 MET A N 1
ATOM 984 C CA . MET A 1 135 ? -6.142 8.440 4.295 1.00 93.88 135 MET A CA 1
ATOM 985 C C . MET A 1 135 ? -7.301 7.622 4.882 1.00 93.88 135 MET A C 1
ATOM 987 O O . MET A 1 135 ? -7.167 6.404 5.001 1.00 93.88 135 MET A O 1
ATOM 991 N N . PRO A 1 136 ? -8.433 8.245 5.256 1.00 93.56 136 PRO A N 1
ATOM 992 C CA . PRO A 1 136 ? -9.638 7.515 5.634 1.00 93.56 136 PRO A CA 1
ATOM 993 C C . PRO A 1 136 ? -10.345 6.946 4.395 1.00 93.56 136 PRO A C 1
ATOM 995 O O . PRO A 1 136 ? -10.428 7.599 3.355 1.00 93.56 136 PRO A O 1
ATOM 998 N N . LEU A 1 137 ? -10.871 5.734 4.525 1.00 91.69 137 LEU A N 1
ATOM 999 C CA . LEU A 1 137 ? -11.727 5.048 3.560 1.00 91.69 137 LEU A CA 1
ATOM 1000 C C . LEU A 1 137 ? -13.077 4.721 4.225 1.00 91.69 137 LEU A C 1
ATOM 1002 O O . LEU A 1 137 ? -13.300 5.010 5.402 1.00 91.69 137 LEU A O 1
ATOM 1006 N N . ALA A 1 138 ? -13.989 4.117 3.463 1.00 90.31 138 ALA A N 1
ATOM 1007 C CA . ALA A 1 138 ? -15.232 3.575 4.002 1.00 90.31 138 ALA A CA 1
ATOM 1008 C C . ALA A 1 138 ? -14.978 2.458 5.039 1.00 90.31 138 ALA A C 1
ATOM 1010 O O . ALA A 1 138 ? -13.868 1.930 5.157 1.00 90.31 138 ALA A O 1
ATOM 1011 N N . ASP A 1 139 ? -16.024 2.101 5.786 1.00 91.88 139 ASP A N 1
ATOM 1012 C CA . ASP A 1 139 ? -16.046 0.949 6.697 1.00 91.88 139 ASP A CA 1
ATOM 1013 C C . ASP A 1 139 ? -14.950 0.967 7.775 1.00 91.88 139 ASP A C 1
ATOM 1015 O O . ASP A 1 139 ? -14.340 -0.058 8.082 1.00 91.88 139 ASP A O 1
ATOM 1019 N N . ASN A 1 140 ? -14.677 2.148 8.343 1.00 94.19 140 ASN A N 1
ATOM 1020 C CA . ASN A 1 140 ? -13.656 2.356 9.379 1.00 94.19 140 ASN A CA 1
ATOM 1021 C C . ASN A 1 140 ? -12.257 1.867 8.961 1.00 94.19 140 ASN A C 1
ATOM 1023 O O . ASN A 1 140 ? -11.464 1.405 9.786 1.00 94.19 140 ASN A O 1
ATOM 1027 N N . THR A 1 141 ? -11.955 1.961 7.667 1.00 94.56 141 THR A N 1
ATOM 1028 C CA . THR A 1 141 ? -10.657 1.586 7.111 1.00 94.56 141 THR A CA 1
ATOM 1029 C C . THR A 1 141 ? -9.781 2.819 6.924 1.00 94.56 141 THR A C 1
ATOM 1031 O O . THR A 1 141 ? -10.232 3.853 6.444 1.00 94.56 141 THR A O 1
ATOM 1034 N N . PHE A 1 142 ? -8.501 2.701 7.255 1.00 95.56 142 PHE A N 1
ATOM 1035 C CA . PHE A 1 142 ? -7.495 3.744 7.104 1.00 95.56 142 PHE A CA 1
ATOM 1036 C C . PHE A 1 142 ? -6.294 3.194 6.340 1.00 95.56 142 PHE A C 1
ATOM 1038 O O . PHE A 1 142 ? -5.841 2.077 6.590 1.00 95.56 142 PHE A O 1
ATOM 1045 N N . HIS A 1 143 ? -5.764 3.973 5.401 1.00 95.19 143 HIS A N 1
ATOM 1046 C CA . HIS A 1 143 ? -4.446 3.731 4.818 1.00 95.19 143 HIS A CA 1
ATOM 1047 C C . HIS A 1 143 ? -3.449 4.689 5.461 1.00 95.19 143 HIS A C 1
ATOM 1049 O O . HIS A 1 143 ? -3.587 5.906 5.351 1.00 95.19 143 HIS A O 1
ATOM 1055 N N . LEU A 1 144 ? -2.440 4.124 6.112 1.00 95.00 144 LEU A N 1
ATOM 1056 C CA . LEU A 1 144 ? -1.308 4.843 6.677 1.00 95.00 144 LEU A CA 1
ATOM 1057 C C . LEU A 1 144 ? -0.175 4.812 5.658 1.00 95.00 144 LEU A C 1
ATOM 1059 O O . LEU A 1 144 ? 0.313 3.738 5.304 1.00 95.00 144 LEU A O 1
ATOM 1063 N N . ILE A 1 145 ? 0.231 5.974 5.157 1.00 94.19 145 ILE A N 1
ATOM 1064 C CA . ILE A 1 145 ? 1.333 6.082 4.201 1.00 94.19 145 ILE A CA 1
ATOM 1065 C C . ILE A 1 145 ? 2.629 6.185 4.996 1.00 94.19 145 ILE A C 1
ATOM 1067 O O . ILE A 1 145 ? 2.854 7.167 5.695 1.00 94.19 145 ILE A O 1
ATOM 1071 N N . VAL A 1 146 ? 3.457 5.146 4.927 1.00 91.38 146 VAL A N 1
ATOM 1072 C CA . VAL A 1 146 ? 4.638 4.981 5.797 1.00 91.38 146 VAL A CA 1
ATOM 1073 C C . VAL A 1 146 ? 5.913 4.680 5.008 1.00 91.38 146 VAL A C 1
ATOM 1075 O O . VAL A 1 146 ? 6.996 4.607 5.579 1.00 91.38 146 VAL A O 1
ATOM 1078 N N . GLY A 1 147 ? 5.796 4.544 3.685 1.00 88.56 147 GLY A N 1
ATOM 1079 C CA . GLY A 1 147 ? 6.921 4.256 2.807 1.00 88.56 147 GLY A CA 1
ATOM 1080 C C . GLY A 1 147 ? 7.312 2.769 2.788 1.00 88.56 147 GLY A C 1
ATOM 1081 O O . GLY A 1 147 ? 6.527 1.924 3.223 1.00 88.56 147 GLY A O 1
ATOM 1082 N N . PRO A 1 148 ? 8.496 2.441 2.243 1.00 86.50 148 PRO A N 1
ATOM 1083 C CA . PRO A 1 148 ? 8.932 1.070 1.934 1.00 86.50 148 PRO A CA 1
ATOM 1084 C C . PRO A 1 148 ? 8.982 0.097 3.125 1.00 86.50 148 PRO A C 1
ATOM 1086 O O . PRO A 1 148 ? 8.919 -1.113 2.936 1.00 86.50 148 PRO A O 1
ATOM 1089 N N . ALA A 1 149 ? 9.023 0.603 4.361 1.00 87.44 149 ALA A N 1
ATOM 1090 C CA . ALA A 1 149 ? 8.987 -0.201 5.587 1.00 87.44 149 ALA A CA 1
ATOM 1091 C C . ALA A 1 149 ? 7.572 -0.702 5.971 1.00 87.44 149 ALA A C 1
ATOM 1093 O O . ALA A 1 149 ? 7.368 -1.223 7.070 1.00 87.44 149 ALA A O 1
ATOM 1094 N N . SER A 1 150 ? 6.565 -0.524 5.105 1.00 88.88 150 SER A N 1
ATOM 1095 C CA . SER A 1 150 ? 5.154 -0.801 5.422 1.00 88.88 150 SER A CA 1
ATOM 1096 C C . SER A 1 150 ? 4.893 -2.225 5.921 1.00 88.88 150 SER A C 1
ATOM 1098 O O . SER A 1 150 ? 4.125 -2.413 6.866 1.00 88.88 150 SER A O 1
ATOM 1100 N N . GLU A 1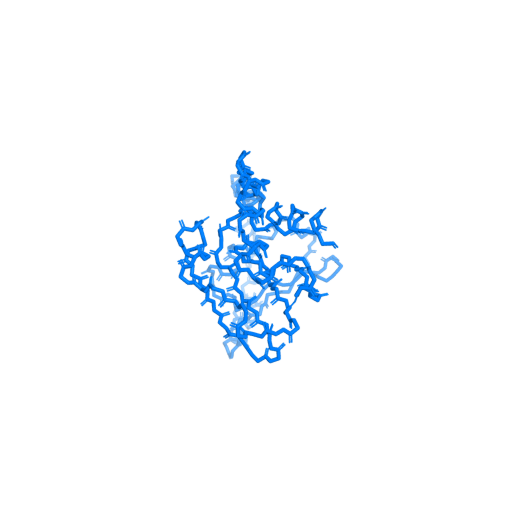 151 ? 5.568 -3.227 5.356 1.00 89.81 151 GLU A N 1
ATOM 1101 C CA . GLU A 1 151 ? 5.439 -4.610 5.811 1.00 89.81 151 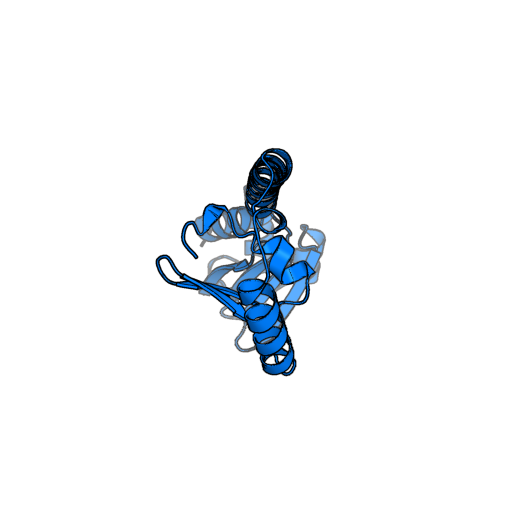GLU A CA 1
ATOM 1102 C C . GLU A 1 151 ? 5.957 -4.811 7.232 1.00 89.81 151 GLU A C 1
ATOM 1104 O O . GLU A 1 151 ? 5.300 -5.475 8.037 1.00 89.81 151 GLU A O 1
ATOM 1109 N N . GLN A 1 152 ? 7.107 -4.219 7.560 1.00 91.56 152 GLN A N 1
ATOM 1110 C CA . GLN A 1 152 ? 7.686 -4.308 8.894 1.00 91.56 152 GLN A CA 1
ATOM 1111 C C . GLN A 1 152 ? 6.761 -3.653 9.919 1.00 91.56 152 GLN A C 1
ATOM 1113 O O . GLN A 1 152 ? 6.430 -4.279 10.923 1.00 91.56 152 GLN A O 1
ATOM 1118 N N . TYR A 1 153 ? 6.254 -2.450 9.637 1.00 93.25 153 TYR A N 1
ATOM 1119 C CA . TYR A 1 153 ? 5.294 -1.797 10.523 1.00 93.25 153 TYR A CA 1
ATOM 1120 C C . TYR A 1 153 ? 4.012 -2.617 10.703 1.00 93.25 153 TYR A C 1
ATOM 1122 O O . TYR A 1 153 ? 3.548 -2.782 11.828 1.00 93.25 153 TYR A O 1
ATOM 1130 N N . ALA A 1 154 ? 3.454 -3.188 9.629 1.00 92.38 154 ALA A N 1
ATOM 1131 C CA . ALA A 1 154 ? 2.273 -4.043 9.729 1.00 92.38 154 ALA A CA 1
ATOM 1132 C C . ALA A 1 154 ? 2.535 -5.285 10.601 1.00 92.38 154 ALA A C 1
ATOM 1134 O O . ALA A 1 154 ? 1.666 -5.676 11.383 1.00 92.38 154 ALA A O 1
ATOM 1135 N N . ARG A 1 155 ? 3.723 -5.900 10.497 1.00 92.62 155 ARG A N 1
ATOM 1136 C CA . ARG A 1 155 ? 4.137 -7.022 11.358 1.00 92.62 155 ARG A CA 1
ATOM 1137 C C . ARG A 1 155 ? 4.261 -6.599 12.823 1.00 92.62 155 ARG A C 1
ATOM 1139 O O . ARG A 1 155 ? 3.728 -7.292 13.686 1.00 92.62 155 ARG A O 1
ATOM 1146 N N . GLU A 1 156 ? 4.912 -5.472 13.107 1.00 93.50 156 GLU A N 1
ATOM 1147 C CA . GLU A 1 156 ? 5.087 -4.989 14.483 1.00 93.50 156 GLU A CA 1
ATOM 1148 C C . GLU A 1 156 ? 3.760 -4.569 15.122 1.00 93.50 156 GLU A C 1
ATOM 1150 O O . GLU A 1 156 ? 3.500 -4.913 16.271 1.00 93.50 156 GLU A O 1
ATOM 1155 N N . MET A 1 157 ? 2.862 -3.915 14.380 1.00 93.19 157 MET A N 1
ATOM 1156 C CA . MET A 1 157 ? 1.527 -3.577 14.887 1.00 93.19 157 MET A CA 1
ATOM 1157 C C . MET A 1 157 ? 0.701 -4.830 15.208 1.00 93.19 157 MET A C 1
ATOM 1159 O O . MET A 1 157 ? -0.021 -4.852 16.201 1.00 93.19 157 MET A O 1
ATOM 1163 N N . LYS A 1 158 ? 0.827 -5.900 14.409 1.00 91.62 158 LYS A N 1
ATOM 1164 C CA . LYS A 1 158 ? 0.156 -7.184 14.678 1.00 91.62 158 LYS A CA 1
ATOM 1165 C C . LYS A 1 158 ? 0.652 -7.872 15.943 1.00 91.62 158 LYS A C 1
ATOM 1167 O O . LYS A 1 158 ? -0.133 -8.558 16.576 1.00 91.62 158 LYS A O 1
ATOM 1172 N N . ARG A 1 159 ? 1.922 -7.699 16.325 1.00 89.19 159 ARG A N 1
ATOM 1173 C CA . ARG A 1 159 ? 2.454 -8.250 17.586 1.00 89.19 159 ARG A CA 1
ATOM 1174 C C . ARG A 1 159 ? 1.824 -7.617 18.826 1.00 89.19 159 ARG A C 1
ATOM 1176 O O . ARG A 1 159 ? 1.956 -8.167 19.913 1.00 89.19 159 ARG A O 1
ATOM 1183 N N . GLN A 1 160 ? 1.182 -6.464 18.662 1.00 77.75 160 GLN A N 1
ATOM 1184 C CA . GLN A 1 160 ? 0.575 -5.689 19.740 1.00 77.75 160 GLN A CA 1
ATOM 1185 C C . GLN A 1 160 ? -0.957 -5.797 19.786 1.00 77.75 160 GLN A C 1
ATOM 1187 O O . GLN A 1 160 ? -1.575 -5.184 20.656 1.00 77.75 160 GLN A O 1
ATOM 1192 N N . ASN A 1 161 ? -1.560 -6.533 18.847 1.00 66.44 161 ASN A N 1
ATOM 1193 C CA . ASN A 1 161 ? -3.000 -6.772 18.728 1.00 66.44 161 ASN A CA 1
ATOM 1194 C C . ASN A 1 161 ? -3.350 -8.175 19.227 1.00 66.44 161 ASN A C 1
ATOM 1196 O O . ASN A 1 161 ? -4.305 -8.289 20.023 1.00 66.44 161 ASN A O 1
#

Sequence (161 aa):
VSDPALASKAKLKGLGASGVVTVGDNLQAIFGPRSENLKSAMEAYLKTAGDEAELSEEDKQALETQAAVIAVVEDQTTEDPLAAEKAEKWVKALGGSNNLKEIGACAVTRVRVCVKEADKVDKMRLESDGVQAVMPLADNTFHLIVGPASEQYAREMKRQN

Secondary structure (DSSP, 8-state):
---STTS-HHHHHHTT-SEEEEETTEEEEE-GGGHHHHHHHHHHHHHH--GGGSPPHHHHHHHHHHHHHHHHHHT-----TTHHHHHHHHHHHTT-GGGEEEEEE-STTEEEEEES-GGG--HHHHHHTT-SEEEE-STTEEEEE--TTHHHHHHHHHTT-